Protein AF-A0A2E1VSJ5-F1 (afdb_monomer_lite)

pLDDT: mean 75.61, std 17.79, range [42.09, 97.88]

Sequence (73 aa):
MNTPKLLAAAVAGVLLAAPISAQDKDFKALYEAKISEDWVAHGNWVLDFEEAKARAKAENKLIFAYFTRSYAP

Secondary structure (DSSP, 8-state):
-----SSTTSSTTSTT----------HHHHHHHHHTSHHHHTTT----HHHHHHHHHHHT-PPP-----TT--

Structure (mmCIF, N/CA/C/O backbone):
data_AF-A0A2E1VSJ5-F1
#
_entry.id   AF-A0A2E1VSJ5-F1
#
loop_
_atom_site.group_PDB
_atom_site.id
_atom_site.type_symbol
_atom_site.label_atom_id
_atom_site.label_alt_id
_atom_site.label_comp_id
_atom_site.label_asym_id
_atom_site.label_entity_id
_atom_site.label_seq_id
_atom_site.pdbx_PDB_ins_code
_atom_site.Cartn_x
_atom_site.Cartn_y
_atom_site.Cartn_z
_atom_site.occupancy
_atom_site.B_iso_or_equiv
_atom_site.auth_seq_id
_atom_site.auth_comp_id
_atom_site.auth_asym_id
_atom_site.auth_atom_id
_atom_site.pdbx_PDB_model_num
ATOM 1 N N . MET A 1 1 ? 66.828 19.933 -24.187 1.00 42.09 1 MET A N 1
ATOM 2 C CA . MET A 1 1 ? 65.707 20.823 -23.811 1.00 42.09 1 MET A CA 1
ATOM 3 C C . MET A 1 1 ? 64.429 20.010 -23.936 1.00 42.09 1 MET A C 1
ATOM 5 O O . MET A 1 1 ? 64.038 19.683 -25.046 1.00 42.09 1 MET A O 1
ATOM 9 N N . ASN A 1 2 ? 63.875 19.572 -22.802 1.00 47.31 2 ASN A N 1
ATOM 10 C CA . ASN A 1 2 ? 62.736 18.654 -22.729 1.00 47.31 2 ASN A CA 1
ATOM 11 C C . ASN A 1 2 ? 61.453 19.438 -22.461 1.00 47.31 2 ASN A C 1
ATOM 13 O O . ASN A 1 2 ? 61.259 19.872 -21.330 1.00 47.31 2 ASN A O 1
ATOM 17 N N . THR A 1 3 ? 60.553 19.540 -23.436 1.00 49.88 3 THR A N 1
ATOM 18 C CA . THR A 1 3 ? 59.169 19.966 -23.174 1.00 49.88 3 THR A CA 1
ATOM 19 C C . THR A 1 3 ? 58.213 19.458 -24.256 1.00 49.88 3 THR A C 1
ATOM 21 O O . THR A 1 3 ? 57.974 20.139 -25.247 1.00 49.88 3 THR A O 1
ATOM 24 N N . PRO A 1 4 ? 57.576 18.295 -24.030 1.00 50.44 4 PRO A N 1
ATOM 25 C CA . PR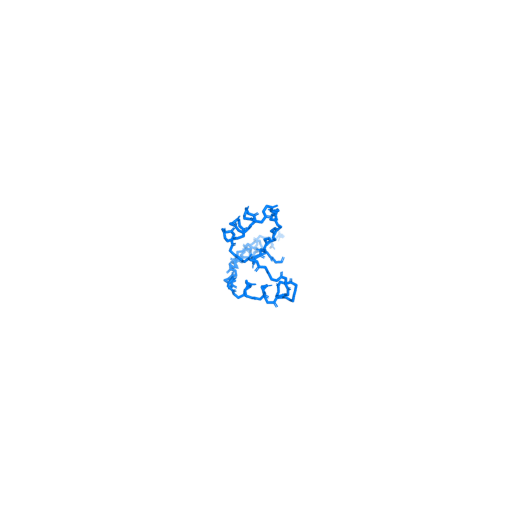O A 1 4 ? 56.238 18.070 -24.555 1.00 50.44 4 PRO A CA 1
ATOM 26 C C . PRO A 1 4 ? 55.362 17.496 -23.435 1.00 50.44 4 PRO A C 1
ATOM 28 O O . PRO A 1 4 ? 54.949 16.345 -23.479 1.00 50.44 4 PRO A O 1
ATOM 31 N N . LYS A 1 5 ? 55.143 18.255 -22.356 1.00 50.38 5 LYS A N 1
ATOM 32 C CA . LYS A 1 5 ? 54.233 17.833 -21.269 1.00 50.38 5 LYS A CA 1
ATOM 33 C C . LYS A 1 5 ? 53.049 18.772 -21.050 1.00 50.38 5 LYS A C 1
ATOM 35 O O . LYS A 1 5 ? 52.203 18.481 -20.218 1.00 50.38 5 LYS A O 1
ATOM 40 N N . LEU A 1 6 ? 52.959 19.866 -21.808 1.00 51.38 6 LEU A N 1
ATOM 41 C CA . LEU A 1 6 ? 51.907 20.871 -21.618 1.00 51.38 6 LEU A CA 1
ATOM 42 C C . LEU A 1 6 ? 50.715 20.731 -22.577 1.00 51.38 6 LEU A C 1
ATOM 44 O O . LEU A 1 6 ? 49.665 21.290 -22.292 1.00 51.38 6 LEU A O 1
ATOM 48 N N . LEU A 1 7 ? 50.817 19.944 -23.656 1.00 47.75 7 LEU A N 1
ATOM 49 C CA . LEU A 1 7 ? 49.693 19.763 -24.592 1.00 47.75 7 LEU A CA 1
ATOM 50 C C . LEU A 1 7 ? 48.729 18.625 -24.207 1.00 47.75 7 LEU A C 1
ATOM 52 O O . LEU A 1 7 ? 47.604 18.584 -24.691 1.00 47.75 7 LEU A O 1
ATOM 56 N N . ALA A 1 8 ? 49.140 17.710 -23.325 1.00 49.50 8 ALA A N 1
ATOM 57 C CA . ALA A 1 8 ? 48.346 16.526 -22.977 1.00 49.50 8 ALA A CA 1
ATOM 58 C C . ALA A 1 8 ? 47.255 16.789 -21.918 1.00 49.50 8 ALA A C 1
ATOM 60 O O . ALA A 1 8 ? 46.413 15.927 -21.683 1.00 49.50 8 ALA A O 1
ATOM 61 N N . ALA A 1 9 ? 47.245 17.963 -21.280 1.00 50.69 9 ALA A N 1
ATOM 62 C CA . ALA A 1 9 ? 46.332 18.258 -20.172 1.00 50.69 9 ALA A CA 1
ATOM 63 C C . ALA A 1 9 ? 44.957 18.805 -20.610 1.00 50.69 9 ALA A C 1
ATOM 65 O O . ALA A 1 9 ? 44.033 18.828 -19.804 1.00 50.69 9 ALA A O 1
ATOM 66 N N . ALA A 1 10 ? 44.789 19.225 -21.869 1.00 50.91 10 ALA A N 1
ATOM 67 C CA . ALA A 1 10 ? 43.574 19.922 -22.309 1.00 50.91 10 ALA A CA 1
ATOM 68 C C . ALA A 1 10 ? 42.437 19.002 -22.805 1.00 50.91 10 ALA A C 1
ATOM 70 O O . ALA A 1 10 ? 41.306 19.457 -22.939 1.00 50.91 10 ALA A O 1
ATOM 71 N N . VAL A 1 11 ? 42.694 17.712 -23.054 1.00 52.94 11 VAL A N 1
ATOM 72 C CA . VAL A 1 11 ? 41.682 16.788 -23.620 1.00 52.94 11 VAL A CA 1
ATOM 73 C C . VAL A 1 11 ? 40.936 15.989 -22.536 1.00 52.94 11 VAL A C 1
ATOM 75 O O . VAL A 1 11 ? 39.858 15.457 -22.783 1.00 52.94 11 VAL A O 1
ATOM 78 N N . ALA A 1 12 ? 41.441 15.959 -21.299 1.00 52.78 12 ALA A N 1
ATOM 79 C CA . ALA A 1 12 ? 40.852 15.162 -20.217 1.00 52.78 12 ALA A CA 1
ATOM 80 C C . ALA A 1 12 ? 39.606 15.792 -19.549 1.00 52.78 12 ALA A C 1
ATOM 82 O O . ALA A 1 12 ? 38.961 15.138 -18.734 1.00 52.78 12 ALA A O 1
ATOM 83 N N . GLY A 1 13 ? 39.250 17.042 -19.874 1.00 51.88 13 GLY A N 1
ATOM 84 C CA . GLY A 1 13 ? 38.173 17.780 -19.194 1.00 51.88 13 GLY A CA 1
ATOM 85 C C . GLY A 1 13 ? 36.749 17.550 -19.721 1.00 51.88 13 GLY A C 1
ATOM 86 O O . GLY A 1 13 ? 35.794 17.913 -19.043 1.00 51.88 13 GLY A O 1
ATOM 87 N N . VAL A 1 14 ? 36.572 16.956 -20.907 1.00 55.09 14 VAL A N 1
ATOM 88 C CA . VAL A 1 14 ? 35.252 16.896 -21.580 1.00 55.09 14 VAL A CA 1
ATOM 89 C C . VAL A 1 14 ? 34.447 15.631 -21.238 1.00 55.09 14 VAL A C 1
ATOM 91 O O . VAL A 1 14 ? 33.239 15.590 -21.443 1.00 55.09 14 VAL A O 1
ATOM 94 N N . LEU A 1 15 ? 35.063 14.606 -20.642 1.00 56.25 15 LEU A N 1
ATOM 95 C CA . LEU A 1 15 ? 34.400 13.312 -20.402 1.00 56.25 15 LEU A CA 1
ATOM 96 C C . LEU A 1 15 ? 33.491 13.257 -19.159 1.00 56.25 15 LEU A C 1
ATOM 98 O O . LEU A 1 15 ? 32.839 12.240 -18.943 1.00 56.25 15 LEU A O 1
ATOM 102 N N . LEU A 1 16 ? 33.411 14.320 -18.352 1.00 57.09 16 LEU A N 1
ATOM 103 C CA . LEU A 1 16 ? 32.603 14.326 -17.119 1.00 57.09 16 LEU A CA 1
ATOM 104 C C . LEU A 1 16 ? 31.216 14.970 -17.267 1.00 57.09 16 LEU A C 1
ATOM 106 O O . LEU A 1 16 ? 30.427 14.919 -16.329 1.00 57.09 16 LEU A O 1
ATOM 110 N N . ALA A 1 17 ? 30.880 15.530 -18.430 1.00 57.75 17 ALA A N 1
ATOM 111 C CA . ALA A 1 17 ? 29.558 16.103 -18.694 1.00 57.75 17 ALA A CA 1
ATOM 112 C C . ALA A 1 17 ? 28.602 15.082 -19.335 1.00 57.75 17 ALA A C 1
ATOM 114 O O . ALA A 1 17 ? 27.882 15.407 -20.278 1.00 57.75 17 ALA A O 1
ATOM 115 N N . ALA A 1 18 ? 28.604 13.834 -18.853 1.00 62.50 18 ALA A N 1
ATOM 116 C CA . ALA A 1 18 ? 27.562 12.892 -19.240 1.00 62.50 18 ALA A CA 1
ATOM 117 C C . ALA A 1 18 ? 26.213 13.471 -18.777 1.00 62.50 18 ALA A C 1
ATOM 119 O O . ALA A 1 18 ? 26.053 13.719 -17.576 1.00 62.50 18 ALA A O 1
ATOM 120 N N . PRO A 1 19 ? 25.247 13.723 -19.680 1.00 61.28 19 PRO A N 1
ATOM 121 C CA . PRO A 1 19 ? 23.916 14.101 -19.252 1.00 61.28 19 PRO A CA 1
ATOM 122 C C . PRO A 1 19 ? 23.383 12.945 -18.409 1.00 61.28 19 PRO A C 1
ATOM 124 O O . PRO A 1 19 ? 23.225 11.826 -18.903 1.00 6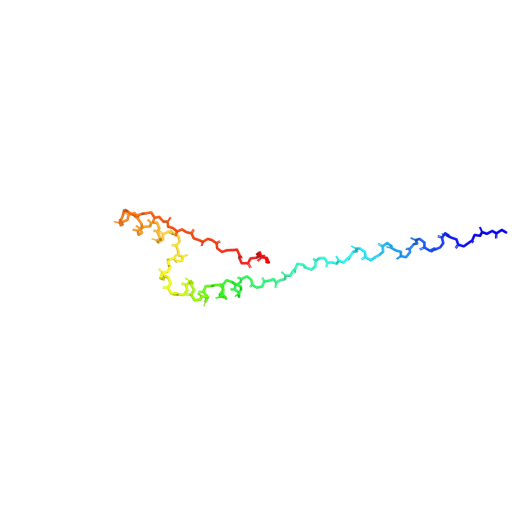1.28 19 PRO A O 1
ATOM 127 N N . ILE A 1 20 ? 23.135 13.211 -17.125 1.00 61.44 20 ILE A N 1
ATOM 128 C CA . ILE A 1 20 ? 22.306 12.349 -16.289 1.00 61.44 20 ILE A CA 1
ATOM 129 C C . ILE A 1 20 ? 20.936 12.393 -16.953 1.00 61.44 20 ILE A C 1
ATOM 131 O O . ILE A 1 20 ? 20.142 13.298 -16.708 1.00 61.44 20 ILE A O 1
ATOM 135 N N . SER A 1 21 ? 20.702 11.477 -17.889 1.00 57.75 21 SER A N 1
ATOM 136 C CA . SER A 1 21 ? 19.389 11.301 -18.480 1.00 57.75 21 SER A CA 1
ATOM 137 C C . SER A 1 21 ? 18.490 10.910 -17.320 1.00 57.75 21 SER A C 1
ATOM 139 O O . SER A 1 21 ? 18.650 9.827 -16.754 1.00 57.75 21 SER A O 1
ATOM 141 N N . ALA A 1 22 ? 17.607 11.820 -16.909 1.00 56.03 22 ALA A N 1
ATOM 142 C CA . ALA A 1 22 ? 16.465 11.450 -16.101 1.00 56.03 22 ALA A CA 1
ATOM 143 C C . ALA A 1 22 ? 15.775 10.340 -16.892 1.00 56.03 22 ALA A C 1
ATOM 145 O O . ALA A 1 22 ? 15.290 10.572 -17.996 1.00 56.03 22 ALA A O 1
ATOM 146 N N . GLN A 1 23 ? 15.876 9.102 -16.412 1.00 59.34 23 GLN A N 1
ATOM 147 C CA . GLN A 1 23 ? 15.145 8.005 -17.020 1.00 59.34 23 GLN A CA 1
ATOM 148 C C . GLN A 1 23 ? 13.673 8.397 -16.907 1.00 59.34 23 GLN A C 1
ATOM 150 O O . GLN A 1 23 ? 13.173 8.495 -15.785 1.00 59.34 23 GLN A O 1
ATOM 155 N N . ASP A 1 24 ? 13.017 8.653 -18.041 1.00 62.16 24 ASP A N 1
ATOM 156 C CA . ASP A 1 24 ? 11.561 8.748 -18.146 1.00 62.16 24 ASP A CA 1
ATOM 157 C C . ASP A 1 24 ? 10.995 7.378 -17.757 1.00 62.16 24 ASP A C 1
ATOM 159 O O . ASP A 1 24 ? 10.708 6.516 -18.586 1.00 62.16 24 ASP A O 1
ATOM 163 N N . LYS A 1 25 ? 10.961 7.114 -16.451 1.00 70.62 25 LYS A N 1
ATOM 164 C CA . LYS A 1 25 ? 10.395 5.896 -15.899 1.00 70.62 25 LYS A CA 1
ATOM 165 C C . LYS A 1 25 ? 8.891 6.048 -15.981 1.00 70.62 25 LYS A C 1
ATOM 167 O O . LYS A 1 25 ? 8.319 6.964 -15.392 1.00 70.62 25 LYS A O 1
ATOM 172 N N . ASP A 1 26 ? 8.255 5.118 -16.678 1.00 83.00 26 ASP A N 1
ATOM 173 C CA . ASP A 1 26 ? 6.808 4.985 -16.645 1.00 83.00 26 ASP A CA 1
ATOM 174 C C . ASP A 1 26 ? 6.387 4.477 -15.257 1.00 83.00 26 ASP A C 1
ATOM 176 O O . ASP A 1 26 ? 6.314 3.277 -14.978 1.00 83.00 26 ASP A O 1
ATOM 180 N N . PHE A 1 27 ? 6.154 5.419 -14.342 1.00 80.25 27 PHE A N 1
ATOM 181 C CA . PHE A 1 27 ? 5.741 5.122 -12.972 1.00 80.25 27 PHE A CA 1
ATOM 182 C C . PHE A 1 27 ? 4.388 4.415 -12.906 1.00 80.25 27 PHE A C 1
ATOM 184 O O . PHE A 1 27 ? 4.121 3.731 -11.917 1.00 80.25 27 PHE A O 1
ATOM 191 N N . LYS A 1 28 ? 3.554 4.550 -13.945 1.00 83.19 28 LYS A N 1
ATOM 192 C CA . LYS A 1 28 ? 2.283 3.840 -14.037 1.00 83.19 28 LYS A CA 1
ATOM 193 C C . LYS A 1 28 ? 2.535 2.361 -14.305 1.00 83.19 28 LYS A C 1
ATOM 195 O O . LYS A 1 28 ? 2.028 1.533 -13.556 1.00 83.19 28 LYS A O 1
ATOM 200 N N . ALA A 1 29 ? 3.392 2.037 -15.271 1.00 84.94 29 ALA A N 1
ATOM 201 C CA . ALA A 1 29 ? 3.779 0.653 -15.545 1.00 84.94 29 ALA A CA 1
ATOM 202 C C . ALA A 1 29 ? 4.454 -0.016 -14.331 1.00 84.94 29 ALA A C 1
ATOM 204 O O . ALA A 1 29 ? 4.159 -1.164 -14.006 1.00 84.94 29 ALA A O 1
ATOM 205 N N . LEU A 1 30 ? 5.320 0.709 -13.610 1.00 84.19 30 LEU A N 1
ATOM 206 C CA . LEU A 1 30 ? 5.963 0.197 -12.389 1.00 84.19 30 LEU A CA 1
ATOM 207 C C . LEU A 1 30 ? 4.960 -0.043 -11.255 1.00 84.19 30 LEU A C 1
ATOM 209 O O . LEU A 1 30 ? 5.084 -1.017 -10.513 1.00 84.19 30 LEU A O 1
ATOM 213 N N . TYR A 1 31 ? 3.961 0.830 -11.121 1.00 84.25 31 TYR A N 1
ATOM 214 C CA . TYR A 1 31 ? 2.868 0.636 -10.176 1.00 84.25 31 TYR A CA 1
ATOM 215 C C . TYR A 1 31 ? 2.015 -0.585 -10.543 1.00 84.25 31 TYR A C 1
ATOM 217 O O . TYR A 1 31 ? 1.798 -1.442 -9.690 1.00 84.25 31 TYR A O 1
ATOM 225 N N . GLU A 1 32 ? 1.597 -0.702 -11.806 1.00 86.19 32 GLU A N 1
ATOM 226 C CA . GLU A 1 32 ? 0.785 -1.818 -12.308 1.00 86.19 32 GLU A CA 1
ATOM 227 C C . GLU A 1 32 ? 1.497 -3.166 -12.133 1.00 86.19 32 GLU A C 1
ATOM 229 O O . GLU A 1 32 ? 0.893 -4.134 -11.664 1.00 86.19 32 GLU A O 1
ATOM 234 N N . ALA A 1 33 ? 2.801 -3.219 -12.418 1.00 87.31 33 ALA A N 1
ATOM 235 C CA . ALA A 1 33 ? 3.617 -4.403 -12.172 1.00 87.31 33 ALA A CA 1
ATOM 236 C C . ALA A 1 33 ? 3.638 -4.775 -10.681 1.00 87.31 33 ALA A C 1
ATOM 238 O O . ALA A 1 33 ? 3.463 -5.942 -10.335 1.00 87.31 33 ALA A O 1
ATOM 239 N N . LYS A 1 34 ? 3.790 -3.784 -9.792 1.00 85.56 34 LYS A N 1
ATOM 240 C CA . LYS A 1 34 ? 3.880 -4.003 -8.344 1.00 85.56 34 LYS A CA 1
ATOM 241 C C . LYS A 1 34 ? 2.588 -4.543 -7.742 1.00 85.56 34 LYS A C 1
ATOM 243 O O . LYS A 1 34 ? 2.633 -5.468 -6.935 1.00 85.56 34 LYS A O 1
ATOM 248 N N . ILE A 1 35 ? 1.443 -3.978 -8.122 1.00 86.56 35 ILE A N 1
ATOM 249 C CA . ILE A 1 35 ? 0.139 -4.427 -7.605 1.00 86.56 35 ILE A CA 1
ATOM 250 C C . ILE A 1 35 ? -0.285 -5.790 -8.164 1.00 86.56 35 ILE A C 1
ATOM 252 O O . ILE A 1 35 ? -1.152 -6.436 -7.582 1.00 86.56 35 ILE A O 1
ATOM 256 N N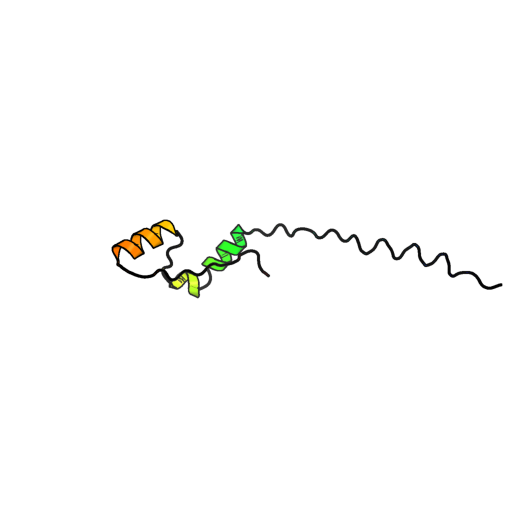 . SER A 1 36 ? 0.339 -6.228 -9.261 1.00 87.69 36 SER A N 1
ATOM 257 C CA . SER A 1 36 ? 0.116 -7.544 -9.866 1.00 87.69 36 SER A CA 1
ATOM 258 C C . SER A 1 36 ? 0.947 -8.659 -9.219 1.00 87.69 36 SER A C 1
ATOM 260 O O . SER A 1 36 ? 0.757 -9.822 -9.557 1.00 87.69 36 SER A O 1
ATOM 262 N N . GLU A 1 37 ? 1.873 -8.341 -8.306 1.00 87.38 37 GLU A N 1
ATOM 263 C CA . GLU A 1 37 ? 2.638 -9.356 -7.575 1.00 87.38 37 GLU A CA 1
ATOM 264 C C . GLU A 1 37 ? 1.703 -10.187 -6.671 1.00 87.38 37 GLU A C 1
ATOM 266 O O . GLU A 1 37 ? 0.838 -9.636 -5.988 1.00 87.38 37 GLU A O 1
ATOM 271 N N . ASP A 1 38 ? 1.906 -11.509 -6.609 1.00 88.38 38 ASP A N 1
ATOM 272 C CA . ASP A 1 38 ? 0.997 -12.458 -5.933 1.00 88.38 38 ASP A CA 1
ATOM 273 C C . ASP A 1 38 ? 0.671 -12.101 -4.472 1.00 88.38 38 ASP A C 1
ATOM 275 O O . ASP A 1 38 ? -0.426 -12.369 -3.981 1.00 88.38 38 ASP A O 1
ATOM 279 N N . TRP A 1 39 ? 1.614 -11.494 -3.748 1.00 83.88 39 TRP A N 1
ATOM 280 C CA . TRP A 1 39 ? 1.414 -11.107 -2.348 1.00 83.88 39 TRP A CA 1
ATOM 281 C C . TRP A 1 39 ? 0.528 -9.858 -2.192 1.00 83.88 39 TRP A C 1
ATOM 283 O O . TRP A 1 39 ? -0.101 -9.678 -1.145 1.00 83.88 39 TRP A O 1
ATOM 293 N N . VAL A 1 40 ? 0.444 -9.009 -3.222 1.00 83.94 40 VAL A N 1
ATOM 294 C CA . VAL A 1 40 ? -0.536 -7.917 -3.289 1.00 83.94 40 VAL A CA 1
ATOM 295 C C . VAL A 1 40 ? -1.862 -8.467 -3.802 1.00 83.94 40 VAL A C 1
ATOM 297 O O . VAL A 1 40 ? -2.892 -8.272 -3.164 1.00 83.94 40 VAL A O 1
ATOM 300 N N . ALA A 1 41 ? -1.848 -9.227 -4.897 1.00 80.12 41 ALA A N 1
ATOM 301 C CA . ALA A 1 41 ? -3.065 -9.707 -5.549 1.00 80.12 41 ALA A CA 1
ATOM 302 C C . ALA A 1 41 ? -3.963 -10.560 -4.629 1.00 80.12 41 ALA A C 1
ATOM 304 O O . ALA A 1 41 ? -5.187 -10.450 -4.682 1.00 80.12 41 ALA A O 1
ATOM 305 N N . HIS A 1 42 ? -3.384 -11.372 -3.739 1.00 84.00 42 HIS A N 1
ATOM 306 C CA . HIS A 1 42 ? -4.152 -12.290 -2.888 1.00 84.00 42 HIS A CA 1
ATOM 307 C C . HIS A 1 42 ? -4.546 -11.728 -1.510 1.00 84.00 42 HIS A C 1
ATOM 309 O O . HIS A 1 42 ? -5.249 -12.398 -0.753 1.00 84.00 42 HIS A O 1
ATOM 315 N N . GLY A 1 43 ? -4.118 -10.510 -1.158 1.00 81.19 43 GLY A N 1
ATOM 316 C CA . GLY A 1 43 ? -4.321 -9.951 0.186 1.00 81.19 43 GLY A CA 1
ATOM 317 C C . GLY A 1 43 ? -5.656 -9.235 0.424 1.00 81.19 43 GLY A C 1
ATOM 318 O O . GLY A 1 43 ? -5.912 -8.831 1.555 1.00 81.19 43 GLY A O 1
ATOM 319 N N . ASN A 1 44 ? -6.503 -9.063 -0.605 1.00 85.44 44 ASN A N 1
ATOM 320 C CA . ASN A 1 44 ? -7.720 -8.230 -0.549 1.00 85.44 44 ASN A CA 1
ATOM 321 C C . ASN A 1 44 ? -7.451 -6.824 0.030 1.00 85.44 44 ASN A C 1
ATOM 323 O O . ASN A 1 44 ? -8.184 -6.331 0.893 1.00 85.44 44 ASN A O 1
ATOM 327 N N . TRP A 1 45 ? -6.362 -6.195 -0.418 1.00 89.94 45 TRP A N 1
ATOM 328 C CA . TRP A 1 45 ? -5.956 -4.869 0.041 1.00 89.94 45 TRP A CA 1
ATOM 329 C C . TRP A 1 45 ? -6.967 -3.802 -0.375 1.00 89.94 45 TRP A C 1
ATOM 331 O O . TRP A 1 45 ? -7.456 -3.794 -1.502 1.00 89.94 45 TRP A O 1
ATOM 341 N N . VAL A 1 46 ? -7.219 -2.855 0.526 1.00 91.56 46 VAL A N 1
ATOM 342 C CA . VAL A 1 46 ? -7.911 -1.609 0.188 1.00 91.56 46 VAL A CA 1
ATOM 343 C C . VAL A 1 46 ? -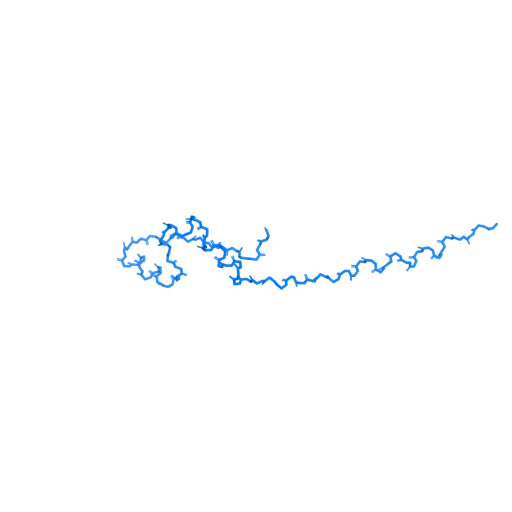6.859 -0.630 -0.325 1.00 91.56 46 VAL A C 1
ATOM 345 O O . VAL A 1 46 ? -5.903 -0.326 0.389 1.00 91.56 46 VAL A O 1
ATOM 348 N N . LEU A 1 47 ? -7.008 -0.173 -1.570 1.00 88.62 47 LEU A N 1
ATOM 349 C CA . LEU A 1 47 ? -6.037 0.715 -2.221 1.00 88.62 47 LEU A CA 1
ATOM 350 C C . LEU A 1 47 ? -6.341 2.205 -2.004 1.00 88.62 47 LEU A C 1
ATOM 352 O O . LEU A 1 47 ? -5.472 3.041 -2.243 1.00 88.62 47 LEU A O 1
ATOM 356 N N . ASP A 1 48 ? -7.541 2.533 -1.517 1.00 90.88 48 ASP A N 1
ATOM 357 C CA . ASP A 1 48 ? -7.927 3.889 -1.133 1.00 90.88 48 ASP A CA 1
ATOM 358 C C . ASP A 1 48 ? -7.784 4.100 0.381 1.00 90.88 48 ASP A C 1
ATOM 360 O O . ASP A 1 48 ? -8.328 3.362 1.209 1.00 90.88 48 ASP A O 1
ATOM 364 N N . PHE A 1 49 ? -7.025 5.124 0.766 1.00 92.00 49 PHE A N 1
ATOM 365 C CA . PHE A 1 49 ? -6.729 5.364 2.175 1.00 92.00 49 PHE A CA 1
ATOM 366 C C . PHE A 1 49 ? -7.935 5.898 2.962 1.00 92.00 49 PHE A C 1
ATOM 368 O O . PHE A 1 49 ? -8.078 5.586 4.148 1.00 92.00 49 PHE A O 1
ATOM 375 N N . GLU A 1 50 ? -8.819 6.675 2.335 1.00 95.69 50 GLU A N 1
ATOM 376 C CA . GLU A 1 50 ? -10.005 7.208 3.008 1.00 95.69 50 GLU A CA 1
ATOM 377 C C . GLU A 1 50 ? -11.064 6.118 3.210 1.00 95.69 50 GLU A C 1
ATOM 379 O O . GLU A 1 50 ? -11.663 6.039 4.288 1.00 95.69 50 GLU A O 1
ATOM 384 N N . GLU A 1 51 ? -11.213 5.203 2.250 1.00 96.50 51 GLU A N 1
ATOM 385 C CA . GLU A 1 51 ? -12.007 3.983 2.408 1.00 96.50 51 GLU A CA 1
ATOM 386 C C . GLU A 1 51 ? -11.474 3.122 3.564 1.00 96.50 51 GLU A C 1
ATOM 388 O O . GLU A 1 51 ? -12.234 2.729 4.458 1.00 96.50 51 GLU A O 1
ATOM 393 N N . ALA A 1 52 ? -10.156 2.885 3.609 1.00 96.31 52 ALA A N 1
ATOM 394 C CA . ALA A 1 52 ? -9.528 2.108 4.676 1.00 96.31 52 ALA A CA 1
ATOM 395 C C . ALA A 1 52 ? -9.778 2.730 6.062 1.00 96.31 52 ALA A C 1
ATOM 397 O O . ALA A 1 52 ? -10.088 2.015 7.019 1.00 96.31 52 ALA A O 1
ATOM 398 N N . LYS A 1 53 ? -9.710 4.064 6.174 1.00 96.75 53 LYS A N 1
ATOM 399 C CA . LYS A 1 53 ? -10.027 4.799 7.411 1.00 96.75 53 LYS A CA 1
ATOM 400 C C . LYS A 1 53 ? -11.489 4.670 7.815 1.00 96.75 53 LYS A C 1
ATOM 402 O O . LYS A 1 53 ? -11.767 4.421 8.991 1.00 96.75 53 LYS A O 1
ATOM 407 N N . ALA A 1 54 ? -12.417 4.833 6.873 1.00 97.56 54 ALA A N 1
ATOM 408 C CA . ALA A 1 54 ? -13.845 4.700 7.143 1.00 97.56 54 ALA A CA 1
ATOM 409 C C . ALA A 1 54 ? -14.181 3.292 7.660 1.00 97.56 54 ALA A C 1
ATOM 411 O O . ALA A 1 54 ? -14.839 3.150 8.695 1.00 97.56 54 ALA A O 1
ATOM 412 N N . ARG A 1 55 ? -13.648 2.258 6.999 1.00 96.44 55 ARG A N 1
ATOM 413 C CA . ARG A 1 55 ? -13.828 0.856 7.385 1.00 96.44 55 ARG A CA 1
ATOM 414 C C . ARG A 1 55 ? -13.208 0.539 8.746 1.00 96.44 55 ARG A C 1
ATOM 416 O O . ARG A 1 55 ? -13.879 -0.033 9.600 1.00 96.44 55 ARG A O 1
ATOM 423 N N . ALA A 1 56 ? -11.966 0.954 8.989 1.00 97.06 56 ALA A N 1
ATOM 424 C CA . ALA A 1 56 ? -11.281 0.726 10.262 1.00 97.06 56 ALA A CA 1
ATOM 425 C C . ALA A 1 56 ? -12.021 1.368 11.448 1.00 97.06 56 ALA A C 1
ATOM 427 O O . ALA A 1 56 ? -12.150 0.747 12.504 1.00 97.06 56 ALA A O 1
ATOM 428 N N . LYS A 1 57 ? -12.571 2.576 11.256 1.00 97.69 57 LYS A N 1
ATOM 429 C CA . LYS A 1 57 ? -13.405 3.254 12.257 1.00 97.69 57 LYS A CA 1
ATOM 430 C C . LYS A 1 57 ? -14.704 2.496 12.530 1.00 97.69 57 LYS A C 1
ATOM 432 O O . LYS A 1 57 ? -15.071 2.343 13.690 1.00 97.69 57 LYS A O 1
ATOM 437 N N . ALA A 1 58 ? -15.388 2.029 11.484 1.00 97.88 58 ALA A N 1
ATOM 438 C CA . ALA A 1 58 ? -16.626 1.262 11.621 1.00 97.88 58 ALA A CA 1
ATOM 439 C C . ALA A 1 58 ? -16.401 -0.094 12.313 1.00 97.88 58 ALA A C 1
ATOM 441 O O . ALA A 1 58 ? -17.230 -0.528 13.108 1.00 97.88 58 ALA A O 1
ATOM 442 N N . GLU A 1 59 ? -15.268 -0.745 12.042 1.00 96.69 59 GLU A N 1
ATOM 443 C CA . GLU A 1 59 ? -14.922 -2.058 12.597 1.00 96.69 59 GLU A CA 1
ATOM 444 C C . GLU A 1 59 ? -14.162 -1.990 13.936 1.00 96.69 59 GLU A C 1
ATOM 446 O O . GLU A 1 59 ? -13.887 -3.035 14.525 1.00 96.69 59 GLU A O 1
ATOM 451 N N . ASN A 1 60 ? -13.815 -0.791 14.420 1.00 97.62 60 ASN A N 1
ATOM 452 C CA . ASN A 1 60 ? -12.945 -0.569 15.581 1.00 97.62 60 ASN A CA 1
ATOM 453 C C . ASN A 1 60 ? -11.609 -1.341 15.493 1.00 97.62 60 ASN A C 1
ATOM 455 O O . ASN A 1 60 ? -11.198 -2.033 16.428 1.00 97.62 60 ASN A O 1
ATOM 459 N N . LYS A 1 61 ? -10.938 -1.246 14.340 1.00 96.31 61 LYS A N 1
ATOM 460 C CA . LYS A 1 61 ? -9.665 -1.926 14.049 1.00 96.31 61 LYS A CA 1
ATOM 461 C C . LYS A 1 61 ? -8.548 -0.939 13.725 1.00 96.31 61 LYS A C 1
ATOM 463 O O . LYS A 1 61 ? -8.790 0.201 13.337 1.00 96.31 61 LYS A O 1
ATOM 468 N N . LEU A 1 62 ? -7.308 -1.409 13.857 1.00 96.38 62 LEU A N 1
ATOM 469 C CA . LEU A 1 62 ? -6.118 -0.686 13.410 1.00 96.38 62 LEU A CA 1
ATOM 470 C C . LEU A 1 62 ? -5.891 -0.881 11.906 1.00 96.38 62 LEU A C 1
ATOM 472 O O . LEU A 1 62 ? -6.239 -1.921 11.347 1.00 96.38 62 LEU A O 1
ATOM 476 N N . ILE A 1 63 ? -5.260 0.109 11.273 1.00 95.50 63 ILE A N 1
ATOM 477 C CA . ILE A 1 63 ? -4.836 0.034 9.872 1.00 95.50 63 ILE A CA 1
ATOM 478 C C . ILE A 1 63 ? -3.394 -0.468 9.820 1.00 95.50 63 ILE A C 1
ATOM 480 O O . ILE A 1 63 ? -2.499 0.142 10.404 1.00 95.50 63 ILE A O 1
ATOM 484 N N . PHE A 1 64 ? -3.170 -1.544 9.072 1.00 93.00 64 PHE A N 1
ATOM 485 C CA . PHE A 1 64 ? -1.845 -1.927 8.598 1.00 93.00 64 PHE A CA 1
ATOM 486 C C . PHE A 1 64 ? -1.679 -1.410 7.167 1.00 93.00 64 PHE A C 1
ATOM 488 O O . PHE A 1 64 ? -2.424 -1.817 6.279 1.00 93.00 64 PHE A O 1
ATOM 495 N N . ALA A 1 65 ? -0.732 -0.497 6.952 1.00 91.88 65 ALA A N 1
ATOM 496 C CA . ALA A 1 65 ? -0.479 0.104 5.646 1.00 91.88 65 ALA A CA 1
ATOM 497 C C . ALA A 1 65 ? 0.940 -0.218 5.171 1.00 91.88 65 ALA A C 1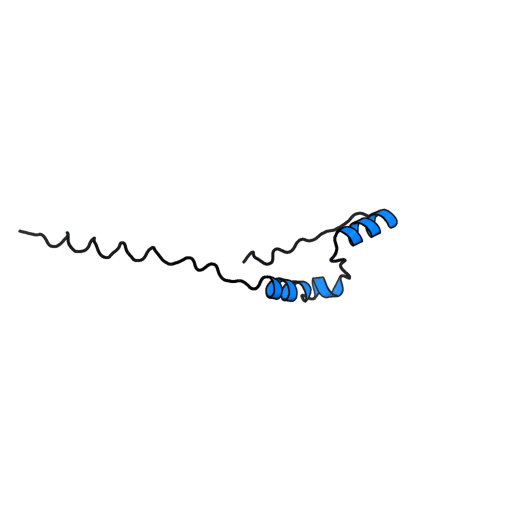
ATOM 499 O O . ALA A 1 65 ? 1.902 -0.100 5.932 1.00 91.88 65 ALA A O 1
ATOM 500 N N . TYR A 1 66 ? 1.064 -0.578 3.895 1.00 87.31 66 TYR A N 1
ATOM 501 C CA . TYR A 1 66 ? 2.340 -0.801 3.228 1.00 87.31 66 TYR A CA 1
ATOM 502 C C . TYR A 1 66 ? 2.460 0.138 2.027 1.00 87.31 66 TYR A C 1
ATOM 504 O O . TYR A 1 66 ? 1.653 0.083 1.102 1.00 87.31 66 TYR A O 1
ATOM 512 N N . PHE A 1 67 ? 3.466 1.012 2.046 1.00 84.38 67 PHE A N 1
ATOM 513 C CA . PHE A 1 67 ? 3.696 1.993 0.987 1.00 84.38 67 PHE A CA 1
ATOM 514 C C . PHE A 1 67 ? 4.799 1.507 0.049 1.00 84.38 67 PHE A C 1
ATOM 516 O O . PHE A 1 67 ? 5.963 1.400 0.440 1.00 84.38 67 PHE A O 1
ATOM 523 N N . THR A 1 68 ? 4.448 1.248 -1.208 1.00 76.94 68 THR A N 1
ATOM 524 C CA . THR A 1 68 ? 5.415 0.894 -2.252 1.00 76.94 68 THR A CA 1
ATOM 525 C C . THR A 1 68 ? 6.066 2.149 -2.823 1.00 76.94 68 THR A C 1
ATOM 527 O O . THR A 1 68 ? 5.379 3.121 -3.133 1.00 76.94 68 THR A O 1
ATOM 530 N N . ARG A 1 69 ? 7.384 2.125 -3.036 1.00 75.12 69 ARG A N 1
ATOM 531 C CA . ARG A 1 69 ? 8.083 3.157 -3.814 1.00 75.12 69 ARG A CA 1
ATOM 532 C C . ARG A 1 69 ? 8.298 2.639 -5.231 1.00 75.12 69 ARG A C 1
ATOM 534 O O . ARG A 1 69 ? 9.159 1.799 -5.442 1.00 75.12 69 ARG A O 1
ATOM 541 N N . SER A 1 70 ? 7.542 3.152 -6.195 1.00 61.59 70 SER A N 1
ATOM 542 C CA . SER A 1 70 ? 7.661 2.786 -7.615 1.00 61.59 70 SER A CA 1
ATOM 543 C C . SER A 1 70 ? 8.876 3.412 -8.317 1.00 61.59 70 SER A C 1
ATOM 545 O O . SER A 1 70 ? 9.151 3.083 -9.461 1.00 61.59 70 SER A O 1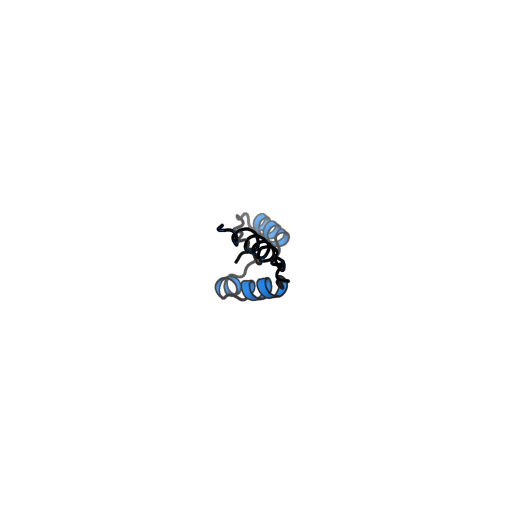
ATOM 547 N N . TYR A 1 71 ? 9.623 4.303 -7.654 1.00 62.12 71 TYR A N 1
ATOM 548 C CA . TYR A 1 71 ? 10.783 5.004 -8.226 1.00 62.12 71 TYR A CA 1
ATOM 549 C C . TYR A 1 71 ? 12.143 4.593 -7.632 1.00 62.12 71 TYR A C 1
ATOM 551 O O . TYR A 1 71 ? 13.176 5.055 -8.123 1.00 62.12 71 TYR A O 1
ATOM 559 N N . ALA A 1 72 ? 12.169 3.756 -6.590 1.00 52.91 72 ALA A N 1
ATOM 560 C CA . ALA A 1 72 ? 13.411 3.312 -5.955 1.00 52.91 72 ALA A CA 1
ATOM 561 C C . ALA A 1 72 ? 13.961 2.061 -6.679 1.00 52.91 72 ALA A C 1
ATOM 563 O O . ALA A 1 72 ? 13.179 1.132 -6.881 1.00 52.91 72 ALA A O 1
ATOM 564 N N . PRO A 1 73 ? 15.235 2.063 -7.126 1.00 54.50 73 PRO A N 1
ATOM 565 C CA . PRO A 1 73 ? 15.865 0.924 -7.800 1.00 54.50 73 PRO A CA 1
ATOM 566 C C . PRO A 1 73 ? 16.088 -0.273 -6.872 1.00 54.50 73 PRO A C 1
ATOM 568 O O . PRO A 1 73 ? 16.213 -0.058 -5.643 1.00 54.50 73 PRO A O 1
#

Foldseek 3Di:
DDDDPPPVPPPPPPVPPDPPPPPPDPLVVLVVVVCPPPVNVPPPDDPDPVVQVVVCVVVVHDDDDDDDDSPDD

Radius of gyration: 26.53 Å; chains: 1; bounding box: 82×33×40 Å